Protein AF-A0A3M1Z2B9-F1 (afdb_monomer_lite)

pLDDT: mean 93.7, std 10.04, range [42.06, 98.62]

Radius of gyration: 14.63 Å; chains: 1; bounding box: 55×32×32 Å

Structure (mmCIF, N/CA/C/O backbone):
data_AF-A0A3M1Z2B9-F1
#
_entry.id   AF-A0A3M1Z2B9-F1
#
loop_
_atom_site.group_PDB
_atom_site.id
_atom_site.type_symbol
_atom_site.label_atom_id
_atom_site.label_alt_id
_atom_site.label_comp_id
_atom_site.label_asym_id
_atom_site.label_entity_id
_atom_site.label_seq_id
_atom_site.pdbx_PDB_ins_code
_atom_site.Cartn_x
_atom_site.Cartn_y
_atom_site.Cartn_z
_atom_site.occupancy
_atom_site.B_iso_or_equiv
_atom_site.auth_seq_id
_atom_site.auth_comp_id
_atom_site.auth_asym_id
_atom_site.auth_atom_id
_atom_site.pdbx_PDB_model_num
ATOM 1 N N . LYS A 1 1 ? -5.833 -10.327 -13.811 1.00 92.19 1 LYS A N 1
ATOM 2 C CA . LYS A 1 1 ? -4.423 -10.012 -13.461 1.00 92.19 1 LYS A CA 1
ATOM 3 C C . LYS A 1 1 ? -4.184 -8.539 -13.753 1.00 92.19 1 LYS A C 1
ATOM 5 O O . LYS A 1 1 ? -4.626 -8.094 -14.803 1.00 92.19 1 LYS A O 1
ATOM 10 N N . VAL A 1 2 ? -3.532 -7.799 -12.857 1.00 94.25 2 VAL A N 1
ATOM 11 C CA . VAL A 1 2 ? -3.157 -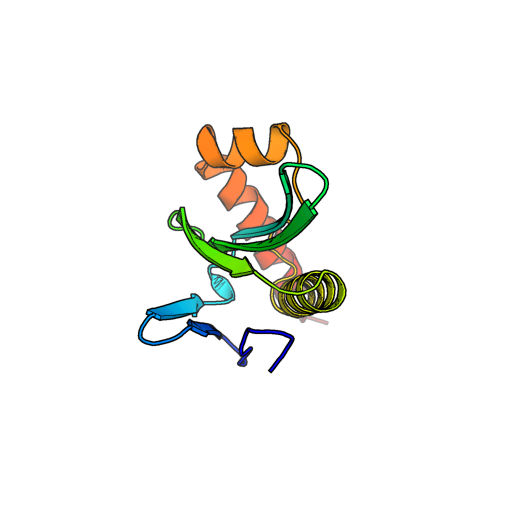6.390 -13.068 1.00 94.25 2 VAL A CA 1
ATOM 12 C C . VAL A 1 2 ? -1.681 -6.268 -12.723 1.00 94.25 2 VAL A C 1
ATOM 14 O O . VAL A 1 2 ? -1.290 -6.590 -11.606 1.00 94.25 2 VAL A O 1
ATOM 17 N N . GLY A 1 3 ? -0.839 -5.894 -13.689 1.00 93.44 3 GLY A N 1
ATOM 18 C CA . GLY A 1 3 ? 0.613 -5.955 -13.512 1.00 93.44 3 GLY A CA 1
ATOM 19 C C . GLY A 1 3 ? 1.073 -7.345 -13.049 1.00 93.44 3 GLY A C 1
ATOM 20 O O . GLY A 1 3 ? 0.840 -8.346 -13.730 1.00 93.44 3 GLY A O 1
ATOM 21 N N . ASN A 1 4 ? 1.697 -7.396 -11.871 1.00 94.81 4 ASN A N 1
ATOM 22 C CA . ASN A 1 4 ? 2.243 -8.616 -11.276 1.00 94.81 4 ASN A CA 1
ATOM 23 C C . ASN A 1 4 ? 1.341 -9.234 -10.189 1.00 94.81 4 ASN A C 1
ATOM 25 O O . ASN A 1 4 ? 1.710 -10.265 -9.634 1.00 94.81 4 ASN A O 1
ATOM 29 N N . ILE A 1 5 ? 0.163 -8.662 -9.907 1.00 96.75 5 ILE A N 1
ATOM 30 C CA . ILE A 1 5 ? -0.797 -9.206 -8.933 1.00 96.75 5 ILE A CA 1
ATOM 31 C C . ILE A 1 5 ? -2.023 -9.830 -9.608 1.00 96.75 5 ILE A C 1
ATOM 33 O O . ILE A 1 5 ? -2.430 -9.477 -10.725 1.00 96.75 5 ILE A O 1
ATOM 37 N N . TYR A 1 6 ? -2.664 -10.740 -8.884 1.00 96.88 6 TYR A N 1
ATOM 38 C CA . TYR A 1 6 ? -3.987 -11.262 -9.197 1.00 96.88 6 TYR A CA 1
ATOM 39 C C . TYR A 1 6 ? -4.987 -10.681 -8.202 1.00 96.88 6 TYR A C 1
ATOM 41 O O . TYR A 1 6 ? -4.815 -10.817 -6.995 1.00 96.88 6 TYR A O 1
ATOM 49 N N . LEU A 1 7 ? -6.027 -10.031 -8.718 1.00 95.81 7 LEU A N 1
ATOM 50 C CA . LEU A 1 7 ? -7.137 -9.514 -7.926 1.00 95.81 7 LEU A CA 1
ATOM 51 C C . LEU A 1 7 ? -8.356 -10.396 -8.164 1.00 95.81 7 LEU A C 1
ATOM 53 O O . LEU A 1 7 ? -8.848 -10.472 -9.290 1.00 95.81 7 LEU A O 1
ATOM 57 N N . GLY A 1 8 ? -8.795 -11.077 -7.111 1.00 92.62 8 GLY A N 1
ATOM 58 C CA . GLY A 1 8 ? -10.111 -11.698 -7.032 1.00 92.62 8 GLY A CA 1
ATOM 59 C C . GLY A 1 8 ? -11.130 -10.738 -6.414 1.00 92.62 8 GLY A C 1
ATOM 60 O O . GLY A 1 8 ? -10.851 -9.558 -6.209 1.00 92.62 8 GLY A O 1
ATOM 61 N N . GLN A 1 9 ? -12.312 -11.254 -6.075 1.00 89.62 9 GLN A N 1
ATOM 62 C CA . GLN A 1 9 ? -13.372 -10.442 -5.464 1.00 89.62 9 GLN A CA 1
ATOM 63 C C . GLN A 1 9 ? -13.012 -9.971 -4.047 1.00 89.62 9 GLN A C 1
ATOM 65 O O . GLN A 1 9 ? -13.225 -8.811 -3.717 1.00 89.62 9 GLN A O 1
ATOM 70 N N . ASN A 1 10 ? -12.429 -10.859 -3.234 1.00 94.00 10 ASN A N 1
ATOM 71 C CA . ASN A 1 10 ? -12.139 -10.603 -1.815 1.00 94.00 10 ASN A CA 1
ATOM 72 C C . ASN A 1 10 ? -10.643 -10.642 -1.478 1.00 94.00 10 ASN A C 1
ATOM 74 O O . ASN A 1 10 ? -10.259 -10.357 -0.344 1.00 94.00 10 ASN A O 1
ATOM 78 N N . TRP A 1 11 ? -9.801 -11.018 -2.438 1.00 95.88 11 TRP A N 1
ATOM 79 C CA . TRP A 1 11 ? -8.404 -11.363 -2.200 1.00 95.88 11 TRP A CA 1
ATOM 80 C C . TRP A 1 11 ? -7.491 -10.777 -3.270 1.00 95.88 11 TRP A C 1
ATOM 82 O O . TRP A 1 11 ? -7.830 -10.752 -4.455 1.00 95.88 11 TRP A O 1
ATOM 92 N N . MET A 1 12 ? -6.307 -10.363 -2.839 1.00 96.06 12 MET A N 1
ATOM 93 C CA . MET A 1 12 ? -5.168 -10.043 -3.685 1.00 96.06 12 MET A CA 1
ATOM 94 C C . MET A 1 12 ? -4.094 -11.108 -3.486 1.00 96.06 12 MET A C 1
ATOM 96 O O . MET A 1 12 ? -3.750 -11.428 -2.349 1.00 96.06 12 MET A O 1
ATOM 100 N N . TYR A 1 13 ? -3.524 -11.595 -4.582 1.00 94.56 13 TYR A N 1
ATOM 101 C CA . TYR A 1 13 ? -2.428 -12.557 -4.572 1.00 94.56 13 TYR A CA 1
ATOM 102 C C . TYR A 1 13 ? -1.231 -12.016 -5.346 1.00 94.56 13 TYR A C 1
ATOM 104 O O . TYR A 1 13 ? -1.380 -11.396 -6.404 1.00 94.56 13 TYR A O 1
ATOM 112 N N . TYR A 1 14 ? -0.040 -12.308 -4.846 1.00 94.94 14 TYR A N 1
ATOM 113 C CA . TYR A 1 14 ? 1.223 -12.066 -5.521 1.00 94.94 14 TYR A CA 1
ATOM 114 C C . TYR A 1 14 ? 2.059 -13.341 -5.474 1.00 94.94 14 TYR A C 1
ATOM 116 O O . TYR A 1 14 ? 2.252 -13.916 -4.405 1.00 94.94 14 TYR A O 1
ATOM 124 N N . GLN A 1 15 ? 2.551 -13.778 -6.633 1.00 91.88 15 GLN A N 1
ATOM 125 C CA . GLN A 1 15 ? 3.429 -14.936 -6.733 1.00 91.88 15 GLN A CA 1
ATOM 126 C C . GLN A 1 15 ? 4.700 -14.565 -7.489 1.00 91.88 15 GLN A C 1
ATOM 128 O O . GLN A 1 15 ? 4.638 -14.033 -8.599 1.00 91.88 15 GLN A O 1
ATOM 133 N N . PHE A 1 16 ? 5.848 -14.883 -6.896 1.00 88.50 16 PHE A N 1
ATOM 134 C CA . PHE A 1 16 ? 7.159 -14.722 -7.510 1.00 88.50 16 PHE A CA 1
ATOM 135 C C . PHE A 1 16 ? 8.046 -15.920 -7.159 1.00 88.50 16 PHE A C 1
ATOM 137 O O . PHE A 1 16 ? 8.462 -16.087 -6.012 1.00 88.50 16 PHE A O 1
ATOM 144 N N . GLY A 1 17 ? 8.315 -16.779 -8.145 1.00 89.12 17 GLY A N 1
ATOM 145 C CA . GLY A 1 17 ? 8.951 -18.074 -7.900 1.00 89.12 17 GLY A CA 1
ATOM 146 C C . GLY A 1 17 ? 8.114 -18.924 -6.936 1.00 89.12 17 GLY A C 1
ATOM 147 O O . GLY A 1 17 ? 6.906 -19.074 -7.128 1.00 89.12 17 GLY A O 1
ATOM 148 N N . ALA A 1 18 ? 8.754 -19.439 -5.883 1.00 90.25 18 ALA A N 1
ATOM 149 C CA . ALA A 1 18 ? 8.095 -20.185 -4.807 1.00 90.25 18 ALA A CA 1
ATOM 150 C C . ALA A 1 18 ? 7.396 -19.286 -3.767 1.00 90.25 18 ALA A C 1
ATOM 152 O O . ALA A 1 18 ? 6.639 -19.782 -2.935 1.00 90.25 18 ALA A O 1
ATOM 153 N N . ASN A 1 19 ? 7.626 -17.968 -3.801 1.00 86.94 19 ASN A N 1
ATOM 154 C CA . ASN A 1 19 ? 6.991 -17.052 -2.862 1.00 86.94 19 ASN A CA 1
ATOM 155 C C . ASN A 1 19 ? 5.554 -16.788 -3.296 1.00 86.94 19 ASN A C 1
ATOM 157 O O . ASN A 1 19 ? 5.318 -16.227 -4.367 1.00 86.94 19 ASN A O 1
ATOM 161 N N . PHE A 1 20 ? 4.609 -17.147 -2.434 1.00 92.00 20 PHE A N 1
ATOM 162 C CA . PHE A 1 20 ? 3.192 -16.867 -2.605 1.00 92.00 20 PHE A CA 1
ATOM 163 C C . PHE A 1 20 ? 2.701 -16.028 -1.429 1.00 92.00 20 PHE A C 1
ATOM 165 O O . PHE A 1 20 ? 2.811 -16.432 -0.272 1.00 92.00 20 PHE A O 1
ATOM 172 N N . GLN A 1 21 ? 2.176 -14.842 -1.720 1.00 93.44 21 GLN A N 1
ATOM 173 C CA . GLN A 1 21 ? 1.642 -13.926 -0.724 1.00 93.44 21 GLN A CA 1
ATOM 174 C C . GLN A 1 21 ? 0.192 -13.588 -1.048 1.00 93.44 21 GLN A C 1
ATOM 176 O O . GLN A 1 21 ? -0.175 -13.394 -2.208 1.00 93.44 21 GLN A O 1
ATOM 181 N N . VAL A 1 22 ? -0.626 -13.489 -0.006 1.00 94.19 22 VAL A N 1
ATOM 182 C CA . VAL A 1 22 ? -2.053 -13.205 -0.112 1.00 94.19 22 VAL A CA 1
ATOM 183 C C . VAL A 1 22 ? -2.452 -12.148 0.909 1.00 94.19 22 VAL A C 1
ATOM 185 O O . VAL A 1 22 ? -1.999 -12.177 2.052 1.00 94.19 22 VAL A O 1
ATOM 188 N N . ILE A 1 23 ? -3.312 -11.222 0.492 1.00 95.62 23 ILE A N 1
ATOM 189 C CA . ILE A 1 23 ? -3.970 -10.244 1.359 1.00 95.62 23 ILE A CA 1
ATOM 190 C C . ILE A 1 23 ? -5.472 -10.325 1.108 1.00 95.62 23 ILE A C 1
ATOM 192 O O . ILE A 1 23 ? -5.922 -10.311 -0.040 1.00 95.62 23 ILE A O 1
ATOM 196 N N . LYS A 1 24 ? -6.263 -10.380 2.181 1.00 96.38 24 LYS A N 1
ATOM 197 C CA . LYS A 1 24 ? -7.707 -10.163 2.091 1.00 96.38 24 LYS A CA 1
ATOM 198 C C . LYS A 1 24 ? -7.949 -8.677 1.872 1.00 96.38 24 LYS A C 1
ATOM 200 O O . LYS A 1 24 ? -7.475 -7.860 2.655 1.00 96.38 24 LYS A O 1
ATOM 205 N N . LEU A 1 25 ? -8.695 -8.308 0.835 1.00 95.81 25 LEU A N 1
ATOM 206 C CA . LEU A 1 25 ? -8.922 -6.899 0.500 1.00 95.81 25 LEU A CA 1
ATOM 207 C C . LEU A 1 25 ?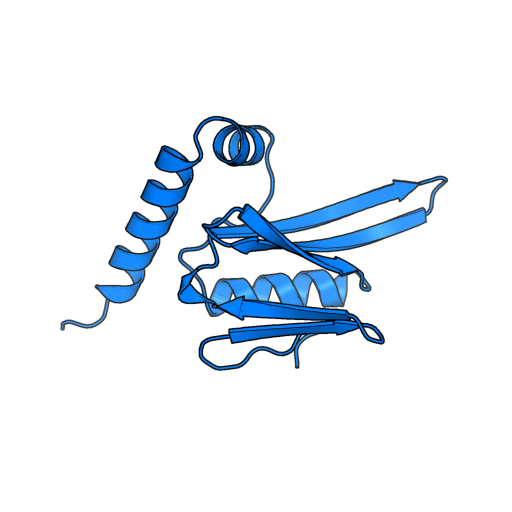 -9.595 -6.146 1.654 1.00 95.81 25 LEU A C 1
ATOM 209 O O . LEU A 1 25 ? -9.225 -5.011 1.932 1.00 95.81 25 LEU A O 1
ATOM 213 N N . SER A 1 26 ? -10.503 -6.804 2.387 1.00 95.69 26 SER A N 1
ATOM 214 C CA . SER A 1 26 ? -11.152 -6.233 3.578 1.00 95.69 26 SER A CA 1
ATOM 215 C C . SER A 1 26 ? -10.185 -5.883 4.709 1.00 95.69 26 SER A C 1
ATOM 217 O O . SER A 1 26 ? -10.549 -5.111 5.587 1.00 95.69 26 SER A O 1
ATOM 219 N N . ASP A 1 27 ? -8.988 -6.469 4.716 1.00 97.00 27 ASP A N 1
ATOM 220 C CA . ASP A 1 27 ? -7.963 -6.204 5.724 1.00 97.00 27 ASP A CA 1
ATOM 221 C C . ASP A 1 27 ? -6.923 -5.193 5.234 1.00 97.00 27 ASP A C 1
ATOM 223 O O . ASP A 1 27 ? -6.058 -4.797 6.012 1.00 97.00 27 ASP A O 1
ATOM 227 N N . LEU A 1 28 ? -6.992 -4.760 3.970 1.00 97.75 28 LEU A N 1
ATOM 228 C CA . LEU A 1 28 ? -6.071 -3.778 3.418 1.00 97.75 28 LEU A CA 1
ATOM 229 C C . LEU A 1 28 ? -6.256 -2.428 4.117 1.00 97.75 28 LEU A C 1
ATOM 231 O O . LEU A 1 28 ? -7.344 -1.855 4.107 1.00 97.75 28 LEU A O 1
ATOM 235 N N . ALA A 1 29 ? -5.171 -1.920 4.693 1.00 98.25 29 ALA A N 1
ATOM 236 C CA . ALA A 1 29 ? -5.169 -0.681 5.460 1.00 98.25 29 ALA A CA 1
ATOM 237 C C . ALA A 1 29 ? -4.412 0.442 4.748 1.00 98.25 29 ALA A C 1
ATOM 239 O O . ALA A 1 29 ? -4.819 1.601 4.810 1.00 98.25 29 ALA A O 1
ATOM 240 N N . TRP A 1 30 ? -3.315 0.112 4.065 1.00 98.56 30 TRP A N 1
ATOM 241 C CA . TRP A 1 30 ? -2.443 1.113 3.462 1.00 98.56 30 TRP A CA 1
ATOM 242 C C . TRP A 1 30 ? -1.809 0.598 2.175 1.00 98.56 30 TRP A C 1
ATOM 244 O O . TRP A 1 30 ? -1.341 -0.540 2.119 1.00 98.56 30 TRP A O 1
ATOM 254 N N . LEU A 1 31 ? -1.771 1.435 1.142 1.00 98.50 31 LEU A N 1
ATOM 255 C CA . LEU A 1 31 ? -1.062 1.142 -0.094 1.00 98.50 31 LEU A CA 1
ATOM 256 C C . LEU A 1 31 ? -0.350 2.371 -0.648 1.00 98.50 31 LEU A C 1
ATOM 258 O O . LEU A 1 31 ? -0.849 3.491 -0.561 1.00 98.50 31 LEU A O 1
ATOM 262 N N . TYR A 1 32 ? 0.819 2.176 -1.250 1.00 98.62 32 TYR A N 1
ATOM 263 C CA . TYR A 1 32 ? 1.554 3.275 -1.874 1.00 98.62 32 TYR A CA 1
ATOM 264 C C . TYR A 1 32 ? 2.618 2.802 -2.860 1.00 98.62 32 TYR A C 1
ATOM 266 O O . TYR A 1 32 ? 3.111 1.673 -2.810 1.00 98.62 32 TYR A O 1
ATOM 274 N N . LYS A 1 33 ? 3.011 3.720 -3.747 1.00 98.50 33 LYS A N 1
ATOM 275 C CA . LYS A 1 33 ? 4.192 3.574 -4.597 1.00 98.50 33 LYS A CA 1
ATOM 276 C C . LYS A 1 33 ? 5.436 3.997 -3.826 1.00 98.50 33 LYS A C 1
ATOM 278 O O . LYS A 1 33 ? 5.478 5.098 -3.284 1.00 98.50 33 LYS A O 1
ATOM 283 N N . LYS A 1 34 ? 6.483 3.178 -3.864 1.00 97.44 34 LYS A N 1
ATOM 284 C CA . LYS A 1 34 ? 7.832 3.553 -3.428 1.00 97.44 34 LYS A CA 1
ATOM 285 C C . LYS A 1 34 ? 8.769 3.570 -4.628 1.00 97.44 34 LYS A C 1
ATOM 287 O O . LYS A 1 34 ? 8.825 2.600 -5.383 1.00 97.44 34 LYS A O 1
ATOM 292 N N . VAL A 1 35 ? 9.506 4.666 -4.786 1.00 97.31 35 VAL A N 1
ATOM 293 C CA . VAL A 1 35 ? 10.576 4.796 -5.782 1.00 97.31 35 VAL A CA 1
ATOM 294 C C . VAL A 1 35 ? 11.904 4.734 -5.047 1.00 97.31 35 VAL A C 1
ATOM 296 O O . VAL A 1 35 ? 12.143 5.525 -4.137 1.00 97.31 35 VAL A O 1
ATOM 299 N N . ILE A 1 36 ? 12.759 3.794 -5.428 1.00 95.62 36 ILE A N 1
ATOM 300 C CA . ILE A 1 36 ? 14.116 3.680 -4.898 1.00 95.62 36 ILE A CA 1
ATOM 301 C C . ILE A 1 36 ? 15.059 4.117 -6.012 1.00 95.62 36 ILE A C 1
ATOM 303 O O . ILE A 1 36 ? 15.009 3.585 -7.119 1.00 95.62 36 ILE A O 1
ATOM 307 N N . LYS A 1 37 ? 15.896 5.117 -5.732 1.00 95.94 37 LYS A N 1
ATOM 308 C CA . LYS A 1 37 ? 16.919 5.598 -6.664 1.00 95.94 37 LYS A CA 1
ATOM 309 C C . LYS A 1 37 ? 18.281 5.121 -6.185 1.00 95.94 37 LYS A C 1
ATOM 311 O O . LYS A 1 37 ? 18.689 5.459 -5.078 1.00 95.94 37 LYS A O 1
ATOM 316 N N . GLN A 1 38 ? 18.987 4.364 -7.017 1.00 93.75 38 GLN A N 1
ATOM 317 C CA . GLN A 1 38 ? 20.333 3.883 -6.724 1.00 93.75 38 GLN A CA 1
ATOM 318 C C . GLN A 1 38 ? 21.212 4.039 -7.965 1.00 93.75 38 GLN A C 1
ATOM 320 O O . GLN A 1 38 ? 20.911 3.479 -9.013 1.00 93.75 38 GLN A O 1
ATOM 325 N N . ARG A 1 39 ? 22.303 4.811 -7.845 1.00 94.12 39 ARG A N 1
ATOM 326 C CA . ARG A 1 39 ? 23.303 5.020 -8.915 1.00 94.12 39 ARG A CA 1
ATOM 327 C C . ARG A 1 39 ? 22.684 5.382 -10.281 1.00 94.12 39 ARG A C 1
ATOM 329 O O . ARG A 1 39 ? 23.040 4.811 -11.302 1.00 94.12 39 ARG A O 1
ATOM 336 N N . GLY A 1 40 ? 21.719 6.305 -10.287 1.00 92.69 40 GLY A N 1
ATOM 337 C CA . GLY A 1 40 ? 21.040 6.764 -11.508 1.00 92.69 40 GLY A CA 1
ATOM 338 C C . GLY A 1 40 ? 19.917 5.851 -12.019 1.00 92.69 40 GLY A C 1
ATOM 339 O O . GLY A 1 40 ? 19.169 6.255 -12.904 1.00 92.69 40 GLY A O 1
ATOM 340 N N . VAL A 1 41 ? 19.730 4.666 -11.434 1.00 93.94 41 VAL A N 1
ATOM 341 C CA . VAL A 1 41 ? 18.646 3.741 -11.787 1.00 93.94 41 VAL A CA 1
ATOM 342 C C . VAL A 1 41 ? 17.491 3.891 -10.798 1.00 93.94 41 VAL A C 1
ATOM 344 O O . VAL A 1 41 ? 17.701 3.936 -9.585 1.00 93.94 41 VAL A O 1
ATOM 347 N N . SER A 1 42 ? 16.262 3.971 -11.316 1.00 95.94 42 SER A N 1
ATOM 348 C CA . SER A 1 42 ? 15.038 3.987 -10.505 1.00 95.94 42 SER A CA 1
ATOM 349 C C . SER A 1 42 ? 14.356 2.622 -10.530 1.00 95.94 42 SER A C 1
ATOM 351 O O . SER A 1 42 ? 14.068 2.094 -11.604 1.00 95.94 42 SER A O 1
ATOM 353 N N . THR A 1 43 ? 14.043 2.076 -9.357 1.00 97.00 43 THR A N 1
ATOM 354 C CA . THR A 1 43 ? 13.166 0.910 -9.202 1.00 97.00 43 THR A CA 1
ATOM 355 C C . THR A 1 43 ? 11.856 1.319 -8.537 1.00 97.00 43 THR A C 1
ATOM 357 O O . THR A 1 43 ? 11.811 2.196 -7.670 1.00 97.00 43 THR A O 1
ATOM 360 N N . TYR A 1 44 ? 10.763 0.697 -8.975 1.00 97.94 44 TYR A N 1
ATOM 361 C CA . TYR A 1 44 ? 9.407 1.039 -8.557 1.00 97.94 44 TYR A CA 1
ATOM 362 C C . TYR A 1 44 ? 8.770 -0.151 -7.863 1.00 97.94 44 TYR A C 1
ATOM 364 O O . TYR A 1 44 ? 8.828 -1.276 -8.362 1.00 97.94 44 TYR A O 1
ATOM 372 N N . HIS A 1 45 ? 8.133 0.123 -6.732 1.00 97.88 45 HIS A N 1
ATOM 373 C CA . HIS A 1 45 ? 7.486 -0.881 -5.906 1.00 97.88 45 HIS A CA 1
ATOM 374 C C . HIS A 1 45 ? 6.073 -0.431 -5.544 1.00 97.88 45 HIS A C 1
ATOM 376 O O . HIS A 1 45 ? 5.878 0.718 -5.146 1.00 97.88 45 HIS A O 1
ATOM 382 N N . ALA A 1 46 ? 5.110 -1.343 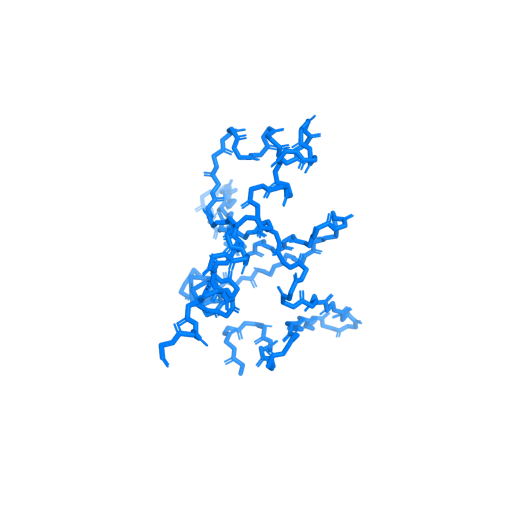-5.633 1.00 98.19 46 ALA A N 1
ATOM 383 C CA . ALA A 1 46 ? 3.824 -1.216 -4.963 1.00 98.19 46 ALA A CA 1
ATOM 384 C C . ALA A 1 46 ? 3.927 -1.877 -3.586 1.00 98.19 46 ALA A C 1
ATOM 386 O O . ALA A 1 46 ? 4.338 -3.034 -3.488 1.00 98.19 46 ALA A O 1
ATOM 387 N N . PHE A 1 47 ? 3.575 -1.143 -2.538 1.00 98.06 47 PHE A N 1
ATOM 388 C CA . PHE A 1 47 ? 3.447 -1.663 -1.183 1.00 98.06 47 PHE A CA 1
ATOM 389 C C . PHE A 1 47 ? 1.972 -1.770 -0.819 1.00 98.06 47 PHE A C 1
ATOM 391 O O . PHE A 1 47 ? 1.216 -0.830 -1.053 1.00 98.06 47 PHE A O 1
ATOM 398 N N . PHE A 1 48 ? 1.598 -2.895 -0.218 1.00 98.12 48 PHE A N 1
ATOM 399 C CA . PHE A 1 48 ? 0.263 -3.168 0.303 1.00 98.12 48 PHE A CA 1
ATOM 400 C C . PHE A 1 48 ? 0.404 -3.689 1.727 1.00 98.12 48 PHE A C 1
ATOM 402 O O . PHE A 1 48 ? 1.076 -4.697 1.933 1.00 98.12 48 PHE A O 1
ATOM 409 N N . TYR A 1 49 ? -0.210 -3.019 2.693 1.00 98.12 49 TYR A N 1
ATOM 410 C CA . TYR A 1 49 ? -0.184 -3.388 4.103 1.00 98.12 49 TYR A CA 1
ATOM 411 C C . TYR A 1 49 ? -1.578 -3.781 4.573 1.00 98.12 49 TYR A C 1
ATOM 413 O O . TYR A 1 49 ? -2.547 -3.047 4.353 1.00 98.12 49 TYR A O 1
ATOM 421 N N . ASP A 1 50 ? -1.666 -4.916 5.259 1.00 96.81 50 ASP A N 1
ATOM 422 C CA . ASP A 1 50 ? -2.878 -5.312 5.965 1.00 96.81 50 ASP A CA 1
ATOM 423 C C . ASP A 1 50 ? -2.922 -4.714 7.377 1.00 96.81 50 ASP A C 1
ATOM 425 O O . ASP A 1 50 ? -1.905 -4.298 7.936 1.00 96.81 50 ASP A O 1
ATOM 429 N N . LYS A 1 51 ? -4.104 -4.708 7.990 1.00 96.75 51 LYS A N 1
ATOM 430 C CA . LYS A 1 51 ? -4.319 -4.195 9.348 1.00 96.75 51 LYS A CA 1
ATOM 431 C C . LYS A 1 51 ? -3.458 -4.876 10.418 1.00 96.75 51 LYS A C 1
ATOM 433 O O . LYS A 1 51 ? -3.175 -4.273 11.450 1.00 96.75 51 LYS A O 1
ATOM 438 N N . HIS A 1 52 ? -2.997 -6.099 10.162 1.00 95.00 52 HIS A N 1
ATOM 439 C CA . HIS A 1 52 ? -2.144 -6.875 11.062 1.00 95.00 52 HIS A CA 1
ATOM 440 C C . HIS A 1 52 ? -0.657 -6.516 10.931 1.00 95.00 52 HIS A C 1
ATOM 442 O O . HIS A 1 52 ? 0.169 -7.013 11.693 1.00 95.00 52 HIS A O 1
ATOM 448 N N . GLY A 1 53 ? -0.297 -5.629 10.001 1.00 90.94 53 GLY A N 1
ATOM 449 C CA . GLY A 1 53 ? 1.076 -5.198 9.772 1.00 90.94 53 GLY A CA 1
ATOM 450 C C . GLY A 1 53 ? 1.856 -6.060 8.785 1.00 90.94 53 GLY A C 1
ATOM 451 O O . GLY A 1 53 ? 3.019 -5.740 8.525 1.00 90.94 53 GLY A O 1
ATOM 452 N N . LYS A 1 54 ? 1.251 -7.103 8.200 1.00 92.25 54 LYS A N 1
ATOM 453 C CA . LYS A 1 54 ? 1.879 -7.829 7.092 1.00 92.25 54 LYS A CA 1
ATOM 454 C C . LYS A 1 54 ? 1.885 -6.938 5.862 1.00 92.25 54 LYS A C 1
ATOM 456 O O . LYS A 1 54 ? 0.999 -6.104 5.675 1.00 92.25 54 LYS A O 1
ATOM 461 N N . ASN A 1 55 ? 2.890 -7.127 5.013 1.00 93.31 55 ASN A N 1
ATOM 462 C CA . ASN A 1 55 ? 2.962 -6.414 3.752 1.00 93.31 55 ASN A CA 1
ATOM 463 C C . ASN A 1 55 ? 3.330 -7.316 2.583 1.00 93.31 55 ASN A C 1
ATOM 465 O O . ASN A 1 55 ? 4.017 -8.325 2.739 1.00 93.31 55 ASN A O 1
ATOM 469 N N . VAL A 1 56 ? 2.867 -6.891 1.414 1.00 95.50 56 VAL A N 1
ATOM 470 C CA . VAL A 1 56 ? 3.265 -7.398 0.109 1.00 95.50 56 VAL A CA 1
ATOM 471 C C . VAL A 1 56 ? 3.954 -6.257 -0.625 1.00 95.50 56 VAL A C 1
ATOM 473 O O . VAL A 1 56 ? 3.392 -5.167 -0.759 1.00 95.50 56 VAL A O 1
ATOM 476 N N . SER A 1 57 ? 5.175 -6.509 -1.094 1.00 95.62 57 SER A N 1
ATOM 477 C CA . SER A 1 57 ? 5.940 -5.572 -1.914 1.00 95.62 57 SER A CA 1
ATOM 478 C C . SER A 1 57 ? 6.145 -6.160 -3.300 1.00 95.62 57 SER A C 1
ATOM 480 O O . SER A 1 57 ? 6.725 -7.236 -3.449 1.00 95.62 57 SER A O 1
ATOM 482 N N . VAL A 1 58 ? 5.673 -5.448 -4.319 1.00 96.56 58 VAL A N 1
ATOM 483 C CA . VAL A 1 58 ? 5.714 -5.904 -5.709 1.00 96.56 58 VAL A CA 1
ATOM 484 C C . VAL A 1 58 ? 6.522 -4.923 -6.536 1.00 96.56 58 VAL A C 1
ATOM 486 O O . VAL A 1 58 ? 6.098 -3.784 -6.736 1.00 96.56 58 VAL A O 1
ATOM 489 N N . SER A 1 59 ? 7.676 -5.356 -7.039 1.00 95.44 59 SER A N 1
ATOM 490 C CA . SER A 1 59 ? 8.451 -4.574 -8.000 1.00 95.44 59 SER A CA 1
ATOM 491 C C . SER A 1 59 ? 7.933 -4.794 -9.422 1.00 95.44 59 SER A C 1
ATOM 493 O O . SER A 1 59 ? 7.591 -5.910 -9.822 1.00 95.44 59 SER A O 1
ATOM 495 N N . ALA A 1 60 ? 7.847 -3.714 -10.196 1.00 96.12 60 ALA A N 1
ATOM 496 C CA . ALA A 1 60 ? 7.486 -3.765 -11.610 1.00 96.12 60 ALA A CA 1
ATOM 497 C C . ALA A 1 60 ? 7.919 -2.476 -12.327 1.00 96.12 60 ALA A C 1
ATOM 499 O O . ALA A 1 60 ? 8.430 -1.538 -11.717 1.00 96.12 60 ALA A O 1
ATOM 500 N N . ARG A 1 61 ? 7.672 -2.401 -13.641 1.00 96.38 61 ARG A N 1
ATOM 501 C CA . ARG A 1 61 ? 7.735 -1.127 -14.374 1.00 96.38 61 ARG A CA 1
ATOM 502 C C . ARG A 1 61 ? 6.733 -0.137 -13.776 1.00 96.38 61 ARG A C 1
ATOM 504 O O . ARG A 1 61 ? 5.650 -0.552 -13.365 1.00 96.38 61 ARG A O 1
ATOM 511 N N . GLN A 1 62 ? 7.053 1.157 -13.807 1.00 97.38 62 GLN A N 1
ATOM 512 C CA . GLN A 1 62 ? 6.223 2.209 -13.206 1.00 97.38 62 GLN A CA 1
ATOM 513 C C . GLN A 1 62 ? 4.742 2.115 -13.612 1.00 97.38 62 GLN A C 1
ATOM 515 O O . GLN A 1 62 ? 3.887 2.063 -12.737 1.00 97.38 62 GLN A O 1
ATOM 520 N N . LYS A 1 63 ? 4.448 1.976 -14.914 1.00 97.44 63 LYS A N 1
ATOM 521 C CA . LYS A 1 63 ? 3.073 1.816 -15.425 1.00 97.44 63 LYS A CA 1
ATOM 522 C C . LYS A 1 63 ? 2.314 0.665 -14.751 1.00 97.44 63 LYS A C 1
ATOM 524 O O . LYS A 1 63 ? 1.131 0.794 -14.463 1.00 97.44 63 LYS A O 1
ATOM 529 N N . ASN A 1 64 ? 2.989 -0.454 -14.490 1.00 97.75 64 ASN A N 1
ATOM 530 C CA . ASN A 1 64 ? 2.366 -1.601 -13.836 1.00 97.75 64 ASN A CA 1
ATOM 531 C C . ASN A 1 64 ? 2.174 -1.352 -12.339 1.00 97.75 64 ASN A C 1
ATOM 533 O O . ASN A 1 64 ? 1.157 -1.765 -11.802 1.00 97.75 64 ASN A O 1
ATOM 537 N N . VAL A 1 65 ? 3.119 -0.684 -11.668 1.00 98.31 65 VAL A N 1
ATOM 538 C CA . VAL A 1 65 ? 2.952 -0.271 -10.263 1.00 98.31 65 VAL A CA 1
ATOM 539 C C . VAL A 1 65 ? 1.739 0.641 -10.115 1.00 98.31 65 VAL A C 1
ATOM 541 O O . VAL A 1 65 ? 0.894 0.381 -9.264 1.00 98.31 65 VAL A O 1
ATOM 544 N N . ASP A 1 66 ? 1.626 1.650 -10.976 1.00 98.19 66 ASP A N 1
ATOM 545 C CA . ASP A 1 66 ? 0.518 2.604 -10.953 1.00 98.19 66 ASP A CA 1
ATOM 546 C C . ASP A 1 66 ? -0.824 1.890 -11.201 1.00 98.19 66 ASP A C 1
ATOM 548 O O . ASP A 1 66 ? -1.740 2.021 -10.392 1.00 98.19 66 ASP A O 1
ATOM 552 N N . ALA A 1 67 ? -0.898 1.016 -12.214 1.00 98.06 67 ALA A N 1
ATOM 553 C CA . ALA A 1 67 ? -2.099 0.226 -12.498 1.00 98.06 67 ALA A CA 1
ATOM 554 C C . ALA A 1 67 ? -2.496 -0.725 -11.351 1.00 98.06 67 ALA A C 1
ATOM 556 O O . ALA A 1 67 ? -3.680 -0.902 -11.072 1.00 98.06 67 ALA A O 1
ATOM 557 N N . MET A 1 68 ? -1.524 -1.352 -10.675 1.00 98.25 68 MET A N 1
ATOM 558 C CA . MET A 1 68 ? -1.799 -2.221 -9.524 1.00 98.25 68 MET A CA 1
ATOM 559 C C . MET A 1 68 ? -2.383 -1.434 -8.352 1.00 98.25 68 MET A C 1
ATOM 561 O O . MET A 1 68 ? -3.362 -1.874 -7.754 1.00 98.25 68 MET A O 1
ATOM 565 N N . LEU A 1 69 ? -1.792 -0.282 -8.025 1.00 98.31 69 LEU A N 1
ATOM 566 C CA . LEU A 1 69 ? -2.260 0.567 -6.930 1.00 98.31 69 LEU A CA 1
ATOM 567 C C . LEU A 1 69 ? -3.660 1.113 -7.213 1.00 98.31 69 LEU A C 1
ATOM 569 O O . LEU A 1 69 ? -4.509 1.068 -6.329 1.00 98.31 69 LEU A O 1
ATOM 573 N N . GLU A 1 70 ? -3.917 1.561 -8.441 1.00 98.00 70 GLU A N 1
ATOM 574 C CA . GLU A 1 70 ? -5.233 2.042 -8.862 1.00 98.00 70 GLU A CA 1
ATOM 575 C C . GLU A 1 70 ? -6.297 0.941 -8.762 1.00 98.00 70 GLU A C 1
ATOM 577 O O . GLU A 1 70 ? -7.323 1.128 -8.109 1.00 98.00 70 GLU A O 1
ATOM 582 N N . ALA A 1 71 ? -6.035 -0.239 -9.332 1.00 97.44 71 ALA A N 1
ATOM 583 C CA . ALA A 1 71 ? -6.987 -1.347 -9.303 1.00 97.44 71 ALA A CA 1
ATOM 584 C C . ALA A 1 71 ? -7.286 -1.832 -7.874 1.00 97.44 71 ALA A C 1
ATOM 586 O O . ALA A 1 71 ? -8.417 -2.207 -7.565 1.00 97.44 71 ALA A O 1
ATOM 587 N N . VAL A 1 72 ? -6.285 -1.822 -6.987 1.00 97.50 72 VAL A N 1
ATOM 588 C CA . VAL A 1 72 ? -6.477 -2.163 -5.572 1.00 97.50 72 VAL A CA 1
ATOM 589 C C . VAL A 1 72 ? -7.265 -1.071 -4.847 1.00 97.50 72 VAL A C 1
ATOM 591 O O . VAL A 1 72 ? -8.195 -1.400 -4.116 1.00 97.50 72 VAL A O 1
ATOM 594 N N . ALA A 1 73 ? -6.958 0.209 -5.076 1.00 96.62 73 ALA A N 1
ATOM 595 C CA . ALA A 1 73 ? -7.683 1.328 -4.472 1.00 96.62 73 ALA A CA 1
ATOM 596 C C . ALA A 1 73 ? -9.167 1.344 -4.872 1.00 96.62 73 ALA A C 1
ATOM 598 O O . ALA A 1 73 ? -10.023 1.597 -4.031 1.00 96.62 73 ALA A O 1
ATOM 599 N N . GLN A 1 74 ? -9.489 0.996 -6.122 1.00 95.38 74 GLN A N 1
ATOM 600 C CA . GLN A 1 74 ? -10.877 0.854 -6.582 1.00 95.38 74 GLN A CA 1
ATOM 601 C C . GLN A 1 74 ? -11.635 -0.260 -5.842 1.00 95.38 74 GLN A C 1
ATOM 603 O O . GLN A 1 74 ? -12.840 -0.157 -5.628 1.00 95.38 74 GLN A O 1
ATOM 608 N N . ARG A 1 75 ? -10.946 -1.339 -5.451 1.00 94.88 75 ARG A N 1
ATOM 609 C CA . ARG A 1 75 ? -11.544 -2.484 -4.740 1.00 94.88 75 ARG A CA 1
ATOM 610 C C . ARG A 1 75 ? -11.564 -2.319 -3.222 1.00 94.88 75 ARG A C 1
ATOM 612 O O . ARG A 1 75 ? -12.379 -2.954 -2.561 1.00 94.88 75 ARG A O 1
ATOM 619 N N . ALA A 1 76 ? -10.670 -1.500 -2.684 1.00 95.69 76 ALA A N 1
ATOM 620 C CA . ALA A 1 76 ? -10.540 -1.209 -1.265 1.00 95.69 76 ALA A CA 1
ATOM 621 C C . ALA A 1 76 ? -10.461 0.313 -1.041 1.00 95.69 76 ALA A C 1
ATOM 623 O O . ALA A 1 76 ? -9.433 0.809 -0.573 1.00 95.69 76 ALA A O 1
ATOM 624 N N . PRO A 1 77 ? -11.535 1.069 -1.349 1.00 96.44 77 PRO A N 1
ATOM 625 C CA . PRO A 1 77 ? -11.542 2.533 -1.242 1.00 96.44 77 PRO A CA 1
ATOM 626 C C . PRO A 1 77 ? -11.366 3.039 0.200 1.00 96.44 77 PRO A C 1
ATOM 628 O O . PRO A 1 77 ? -11.086 4.214 0.424 1.00 96.44 77 PRO A O 1
ATOM 631 N N . TRP A 1 78 ? -11.515 2.155 1.189 1.00 96.81 78 TRP A N 1
ATOM 632 C CA . TRP A 1 78 ? -11.250 2.449 2.595 1.00 96.81 78 TRP A CA 1
ATOM 633 C C . TRP A 1 78 ? -9.766 2.538 2.941 1.00 96.81 78 TRP A C 1
ATOM 635 O O . TRP A 1 78 ? -9.405 3.224 3.899 1.00 96.81 78 TRP A O 1
ATOM 645 N N . ALA A 1 79 ? -8.905 1.857 2.185 1.00 97.69 79 ALA A N 1
ATOM 646 C CA . ALA A 1 79 ? -7.480 1.858 2.453 1.00 97.69 79 ALA A CA 1
ATOM 647 C C . ALA A 1 79 ? -6.902 3.262 2.230 1.00 97.69 79 ALA A C 1
ATOM 649 O O . ALA A 1 79 ? -7.294 4.001 1.324 1.00 97.69 79 ALA A O 1
ATOM 650 N N . ILE A 1 80 ? -5.945 3.651 3.067 1.00 98.12 80 ILE A N 1
ATOM 651 C CA . ILE A 1 80 ? -5.213 4.898 2.863 1.00 98.12 80 ILE A CA 1
ATOM 652 C C . ILE A 1 80 ? -4.276 4.699 1.667 1.00 98.12 80 ILE A C 1
ATOM 654 O O . ILE A 1 80 ? -3.559 3.703 1.593 1.00 98.12 80 ILE A O 1
ATOM 658 N N . ALA A 1 81 ? -4.291 5.633 0.719 1.00 97.56 81 ALA A N 1
ATOM 659 C CA . ALA A 1 81 ? -3.449 5.593 -0.470 1.00 97.56 81 ALA A CA 1
ATOM 660 C C . ALA A 1 81 ? -2.372 6.682 -0.409 1.00 97.56 81 ALA A C 1
ATOM 662 O O . ALA A 1 81 ? -2.643 7.818 -0.023 1.00 97.56 81 ALA A O 1
ATOM 663 N N . GLY A 1 82 ? -1.159 6.339 -0.839 1.00 97.50 82 GLY A N 1
ATOM 664 C CA . GLY A 1 82 ? -0.032 7.267 -0.908 1.00 97.50 82 GLY A CA 1
ATOM 665 C C . GLY A 1 82 ? 0.857 7.245 0.332 1.00 97.50 82 GLY A C 1
ATOM 666 O O . GLY A 1 82 ? 0.605 6.538 1.304 1.00 97.50 82 GLY A O 1
ATOM 667 N N . TYR A 1 83 ? 1.953 7.993 0.263 1.00 97.62 83 TYR A N 1
ATOM 668 C CA . TYR A 1 83 ? 2.974 8.031 1.302 1.00 97.62 83 TYR A CA 1
ATOM 669 C C . TYR A 1 83 ? 3.271 9.476 1.681 1.00 97.62 83 TYR A C 1
ATOM 671 O O . TYR A 1 83 ? 3.608 10.286 0.819 1.00 97.62 83 TYR A O 1
ATOM 679 N N . THR A 1 84 ? 3.221 9.757 2.978 1.00 97.62 84 THR A N 1
ATOM 680 C CA . THR A 1 84 ? 3.831 10.938 3.591 1.00 97.62 84 THR A CA 1
ATOM 681 C C . THR A 1 84 ? 4.519 10.511 4.888 1.00 97.62 84 THR A C 1
ATOM 683 O O . THR A 1 84 ? 4.257 9.417 5.404 1.00 97.62 84 THR A O 1
ATOM 686 N N . ALA A 1 85 ? 5.403 11.354 5.425 1.00 97.25 85 ALA A N 1
ATOM 687 C CA . ALA A 1 85 ? 6.069 11.069 6.695 1.00 97.25 85 ALA A CA 1
ATOM 688 C C . ALA A 1 85 ? 5.056 10.937 7.848 1.00 97.25 85 ALA A C 1
ATOM 690 O O . ALA A 1 85 ? 5.244 10.130 8.754 1.00 97.25 85 ALA A O 1
ATOM 691 N N . GLU A 1 86 ? 3.952 11.676 7.786 1.00 97.69 86 GLU A N 1
ATOM 692 C CA . GLU A 1 86 ? 2.862 11.657 8.759 1.00 97.69 86 GLU A CA 1
ATOM 693 C C . GLU A 1 86 ? 2.069 10.351 8.677 1.00 97.69 86 GLU A C 1
ATOM 695 O O . GLU A 1 86 ? 1.826 9.732 9.711 1.00 97.69 86 GLU A O 1
ATOM 700 N N . ILE A 1 87 ? 1.731 9.887 7.465 1.00 98.06 87 ILE A N 1
ATOM 701 C CA . ILE A 1 87 ? 1.063 8.593 7.248 1.00 98.06 87 ILE A CA 1
ATOM 702 C C . ILE A 1 87 ? 1.946 7.456 7.771 1.00 98.06 87 ILE A C 1
ATOM 704 O O . ILE A 1 87 ? 1.472 6.582 8.499 1.00 98.06 87 ILE A O 1
ATOM 708 N N . GLU A 1 88 ? 3.242 7.478 7.450 1.00 97.81 88 GLU A N 1
ATOM 709 C CA . GLU A 1 88 ? 4.178 6.462 7.932 1.00 97.81 88 GLU A CA 1
ATOM 710 C C . GLU A 1 88 ? 4.342 6.521 9.461 1.00 97.81 88 GLU A C 1
ATOM 712 O O . GLU A 1 88 ? 4.361 5.485 10.133 1.00 97.81 88 GLU A O 1
ATOM 717 N N . LYS A 1 89 ? 4.437 7.726 10.036 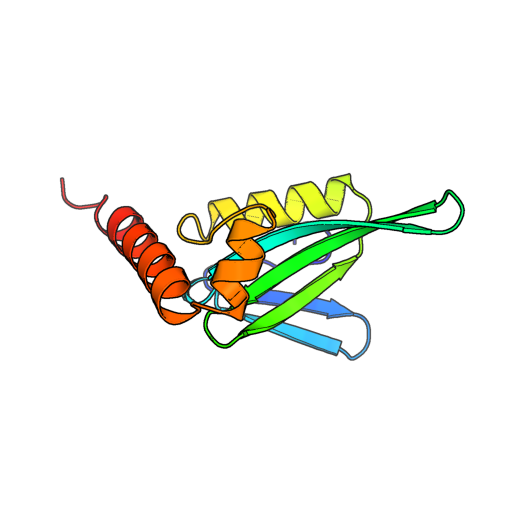1.00 98.00 89 LYS A N 1
ATOM 718 C CA . LYS A 1 89 ? 4.518 7.923 11.487 1.00 98.00 89 LYS A CA 1
ATOM 719 C C . LYS A 1 89 ? 3.268 7.392 12.178 1.00 98.00 89 LYS A C 1
ATOM 721 O O . LYS A 1 89 ? 3.414 6.654 13.148 1.00 98.00 89 LYS A O 1
ATOM 726 N N . ALA A 1 90 ? 2.075 7.706 11.674 1.00 98.00 90 ALA A N 1
ATOM 727 C CA . ALA A 1 90 ? 0.818 7.171 12.188 1.00 98.00 90 ALA A CA 1
ATOM 728 C C . ALA A 1 90 ? 0.820 5.638 12.113 1.00 98.00 90 ALA A C 1
ATOM 730 O O . ALA A 1 90 ? 0.652 4.971 13.127 1.00 98.00 90 ALA A O 1
ATOM 731 N N . TRP A 1 91 ? 1.180 5.057 10.966 1.00 97.94 91 TRP A N 1
ATOM 732 C CA . TRP A 1 91 ? 1.296 3.604 10.813 1.00 97.94 91 TRP A CA 1
ATOM 733 C C . TRP A 1 91 ? 2.233 2.935 11.836 1.00 97.94 91 TRP A C 1
ATOM 735 O O . TRP A 1 91 ? 1.970 1.814 12.286 1.00 97.94 91 TRP A O 1
ATOM 745 N N . LYS A 1 92 ? 3.347 3.591 12.186 1.00 97.06 92 LYS A N 1
ATOM 746 C CA . LYS A 1 92 ? 4.381 3.060 13.090 1.00 97.06 92 LYS A CA 1
ATOM 747 C C . LYS A 1 92 ? 4.123 3.341 14.572 1.00 97.06 92 LYS A C 1
ATOM 749 O O . LYS A 1 92 ? 4.537 2.540 15.405 1.00 97.06 92 LYS A O 1
ATOM 754 N N . LYS A 1 93 ? 3.545 4.495 14.908 1.00 97.69 93 LYS A N 1
ATOM 755 C CA . LYS A 1 93 ? 3.459 5.016 16.284 1.00 97.69 93 LYS A CA 1
ATOM 756 C C . LYS A 1 93 ? 2.034 5.101 16.816 1.00 97.69 93 LYS A C 1
ATOM 758 O O . LYS A 1 93 ? 1.860 5.026 18.023 1.00 97.69 93 LYS A O 1
ATOM 763 N N . ASP A 1 94 ? 1.048 5.206 15.934 1.00 97.12 94 ASP A N 1
ATOM 764 C CA . ASP A 1 94 ? -0.374 5.252 16.268 1.00 97.12 94 ASP A CA 1
ATOM 765 C C . ASP A 1 94 ? -1.164 4.309 15.346 1.00 97.12 94 ASP A C 1
ATOM 767 O O . ASP A 1 94 ? -1.986 4.706 14.514 1.00 97.12 94 ASP A O 1
ATOM 771 N N . ARG A 1 95 ? -0.861 3.008 15.450 1.00 96.81 95 ARG A N 1
ATOM 772 C CA . ARG A 1 95 ? -1.532 2.002 14.621 1.00 96.81 95 ARG A CA 1
ATOM 773 C C . ARG A 1 95 ? -3.034 1.966 14.896 1.00 96.81 95 ARG A C 1
ATOM 775 O O . ARG A 1 95 ? -3.802 1.758 13.964 1.00 96.81 95 ARG A O 1
ATOM 782 N N . ALA A 1 96 ? -3.444 2.153 16.149 1.00 97.19 96 ALA A N 1
ATOM 783 C CA . ALA A 1 96 ? -4.850 2.112 16.531 1.00 97.19 96 ALA A CA 1
ATOM 784 C C . ALA A 1 96 ? -5.637 3.249 15.863 1.00 97.19 96 ALA A C 1
ATOM 786 O O . ALA A 1 96 ? -6.639 2.972 15.206 1.00 97.19 96 ALA A O 1
ATOM 787 N N . GLY A 1 97 ? -5.144 4.492 15.938 1.00 97.69 97 GLY A N 1
ATOM 788 C CA . GLY A 1 97 ? -5.758 5.639 15.269 1.00 97.69 97 GLY A CA 1
ATOM 789 C C . GLY A 1 97 ? -5.768 5.494 13.747 1.00 97.69 97 GLY A C 1
ATOM 790 O O . GLY A 1 97 ? -6.788 5.745 13.105 1.00 97.69 97 GLY A O 1
ATOM 791 N N . PHE A 1 98 ? -4.680 4.982 13.162 1.00 98.25 98 PHE A N 1
ATOM 792 C CA . PHE A 1 98 ? -4.624 4.690 11.728 1.00 98.25 98 PHE A CA 1
ATOM 793 C C . PHE A 1 98 ? -5.723 3.707 11.298 1.00 98.25 98 PHE A C 1
ATOM 795 O O . PHE A 1 98 ? -6.431 3.947 10.321 1.00 98.25 98 PHE A O 1
ATOM 802 N N . LEU A 1 99 ? -5.874 2.592 12.020 1.00 98.12 99 LEU A N 1
ATOM 803 C CA . LEU A 1 99 ? -6.875 1.574 11.698 1.00 98.12 99 LEU A CA 1
ATOM 804 C C . LEU A 1 99 ? -8.303 2.053 11.966 1.00 98.12 99 LEU A C 1
ATOM 806 O O . LEU A 1 99 ? -9.196 1.694 11.203 1.00 98.12 99 LEU A O 1
ATOM 810 N N . ALA A 1 100 ? -8.517 2.892 12.981 1.00 97.69 100 ALA A N 1
ATOM 811 C CA . ALA A 1 100 ? -9.812 3.523 13.217 1.00 97.69 100 ALA A CA 1
ATOM 812 C C . ALA A 1 100 ? -10.238 4.390 12.020 1.00 97.69 100 ALA A C 1
ATOM 814 O O . ALA A 1 100 ? -11.367 4.267 11.549 1.00 97.69 100 ALA A O 1
ATOM 815 N N . ALA A 1 101 ? -9.319 5.184 11.457 1.00 97.06 101 ALA A N 1
ATOM 816 C C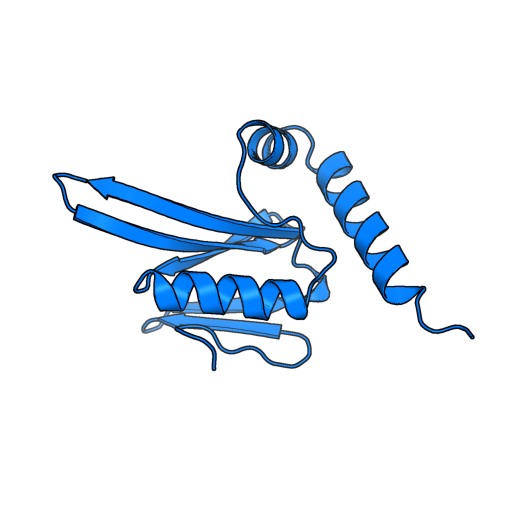A . ALA A 1 101 ? -9.587 5.981 10.258 1.00 97.06 101 ALA A CA 1
ATOM 817 C C . ALA A 1 101 ? -9.879 5.116 9.016 1.00 97.06 101 ALA A C 1
ATOM 819 O O . ALA A 1 101 ? -10.724 5.470 8.192 1.00 97.06 101 ALA A O 1
ATOM 820 N N . VAL A 1 102 ? -9.197 3.973 8.869 1.00 97.56 102 VAL A N 1
ATOM 821 C CA . VAL A 1 102 ? -9.483 3.002 7.797 1.00 97.56 102 VAL A CA 1
ATOM 822 C C . VAL A 1 102 ? -10.880 2.400 7.968 1.00 97.56 102 VAL A C 1
ATOM 824 O O . VAL A 1 102 ? -11.645 2.358 7.004 1.00 97.56 102 VAL A O 1
ATOM 827 N N . GLU A 1 103 ? -11.244 1.966 9.177 1.00 96.50 103 GLU A N 1
ATOM 828 C CA . GLU A 1 103 ? -12.559 1.365 9.422 1.00 96.50 103 GLU A CA 1
ATOM 829 C C . GLU A 1 103 ? -13.686 2.386 9.245 1.00 96.50 103 GLU A C 1
ATOM 831 O O . GLU A 1 103 ? -14.703 2.065 8.638 1.00 96.50 103 GLU A O 1
ATOM 836 N N . GLU A 1 104 ? -13.490 3.640 9.660 1.00 95.69 104 GLU A N 1
ATOM 837 C CA . GLU A 1 104 ? -14.454 4.716 9.410 1.00 95.69 104 GLU A CA 1
ATOM 838 C C . GLU A 1 104 ? -14.745 4.871 7.906 1.00 95.69 104 GLU A C 1
ATOM 840 O O . GLU A 1 104 ? -15.905 4.947 7.489 1.00 95.69 104 GLU A O 1
ATOM 845 N N . ARG A 1 105 ? -13.705 4.856 7.060 1.00 95.56 105 ARG A N 1
ATOM 846 C CA . ARG A 1 105 ? -13.874 4.889 5.597 1.00 95.56 105 ARG A CA 1
ATOM 847 C C . ARG A 1 105 ? -14.579 3.642 5.076 1.00 95.56 105 ARG A C 1
ATOM 849 O O . ARG A 1 105 ? -15.393 3.746 4.160 1.00 95.56 105 ARG A O 1
ATOM 856 N N . ARG A 1 106 ? -14.290 2.472 5.651 1.00 94.25 106 ARG A N 1
ATOM 857 C CA . ARG A 1 106 ? -14.934 1.205 5.278 1.00 94.25 106 ARG A CA 1
ATOM 858 C C . ARG A 1 106 ? -16.424 1.225 5.582 1.00 94.25 106 ARG A C 1
ATOM 860 O O . ARG A 1 106 ? -17.214 0.841 4.725 1.00 94.25 106 ARG A O 1
ATOM 867 N N . MET A 1 107 ? -16.807 1.736 6.748 1.00 92.88 107 MET A N 1
ATOM 868 C CA . MET A 1 107 ? -18.206 1.886 7.143 1.00 92.88 107 MET A CA 1
ATOM 869 C C . MET A 1 107 ? -18.937 2.889 6.246 1.00 92.88 107 MET A C 1
ATOM 871 O O . MET A 1 107 ? -20.046 2.603 5.806 1.00 92.88 107 MET A O 1
ATOM 875 N N . LYS A 1 108 ? -18.300 4.010 5.876 1.00 91.94 108 LYS A N 1
ATOM 876 C CA . LYS A 1 108 ? -18.862 4.966 4.901 1.00 91.94 108 LYS A CA 1
ATOM 877 C C . LYS A 1 108 ? -19.054 4.342 3.516 1.00 91.94 108 LYS A C 1
ATOM 879 O O . LYS A 1 108 ? -20.091 4.546 2.897 1.00 91.94 108 LYS A O 1
ATOM 884 N N . ALA A 1 109 ? -18.089 3.549 3.050 1.00 86.44 109 ALA A N 1
ATOM 885 C CA . ALA A 1 109 ? -18.187 2.848 1.771 1.00 86.44 109 ALA A CA 1
ATOM 886 C C . ALA A 1 109 ? -19.261 1.741 1.779 1.00 86.44 109 ALA A C 1
ATOM 888 O O . ALA A 1 109 ? -19.901 1.507 0.758 1.00 86.44 109 ALA A O 1
ATOM 889 N N . ALA A 1 110 ? -19.476 1.073 2.918 1.00 79.38 110 ALA A N 1
ATOM 890 C CA . ALA A 1 110 ? -20.515 0.054 3.084 1.00 79.38 110 ALA A CA 1
ATOM 891 C C . ALA A 1 110 ? -21.922 0.648 3.292 1.00 79.38 110 ALA A C 1
ATOM 893 O O . ALA A 1 110 ? -22.910 0.034 2.900 1.00 79.38 110 ALA A O 1
ATOM 894 N N . GLY A 1 111 ? -22.017 1.842 3.885 1.00 62.62 111 GLY A N 1
ATOM 895 C CA . GLY A 1 111 ? -23.272 2.544 4.173 1.00 62.62 111 GLY A CA 1
ATOM 896 C C . GLY A 1 111 ? -23.935 3.229 2.972 1.00 62.62 111 GLY A C 1
ATOM 897 O O . GLY A 1 111 ? -24.999 3.813 3.131 1.00 62.62 111 GLY A O 1
ATOM 898 N N . GLY A 1 112 ? -23.343 3.157 1.776 1.00 52.34 112 GLY A N 1
ATOM 899 C CA . GLY A 1 112 ? -23.857 3.783 0.550 1.00 52.34 112 GLY A CA 1
ATOM 900 C C . GLY A 1 112 ? -24.943 3.002 -0.203 1.00 52.34 112 GLY A C 1
ATOM 901 O O . GLY A 1 112 ? -25.179 3.310 -1.365 1.00 52.34 112 GLY A O 1
ATOM 902 N N . ASN A 1 113 ? -25.571 1.987 0.404 1.00 44.84 113 ASN A N 1
ATOM 903 C CA . ASN A 1 113 ? -26.587 1.153 -0.254 1.00 44.84 113 ASN A CA 1
ATOM 904 C C . ASN A 1 113 ? -27.834 0.920 0.620 1.00 44.84 113 ASN A C 1
ATOM 906 O O . ASN A 1 113 ? -28.263 -0.216 0.807 1.00 44.84 113 ASN A O 1
ATOM 910 N N . TRP A 1 114 ? -28.389 2.005 1.163 1.00 44.44 114 TRP A N 1
ATOM 911 C CA . TRP A 1 114 ? -29.769 2.061 1.653 1.00 44.44 114 TRP A CA 1
ATOM 912 C C . TRP A 1 114 ? -30.410 3.350 1.137 1.00 44.44 114 TRP A C 1
ATOM 914 O O . TRP A 1 114 ? -30.361 4.392 1.789 1.00 44.44 114 TRP A O 1
ATOM 924 N N . GLY A 1 115 ? -30.936 3.261 -0.081 1.00 42.06 115 GLY A N 1
ATOM 925 C CA . GLY A 1 115 ? -31.966 4.136 -0.629 1.00 42.06 115 GLY A CA 1
ATOM 926 C C . GLY A 1 115 ? -33.146 3.263 -1.012 1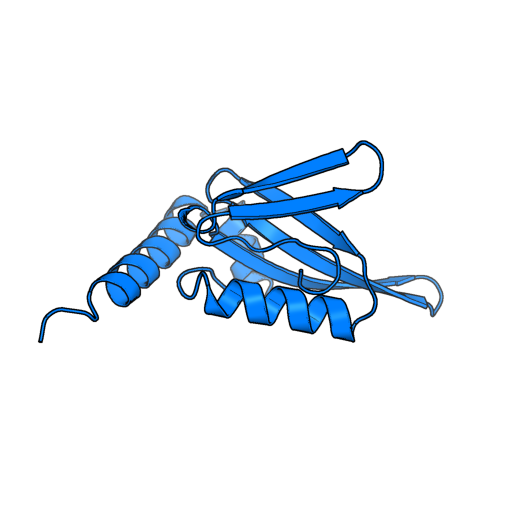.00 42.06 115 GLY A C 1
ATOM 927 O O . GLY A 1 115 ? -32.876 2.173 -1.568 1.00 42.06 115 GLY A O 1
#

Sequence (115 aa):
KVGNIYLGQNWMYYQFGANFQVIKLSDLAWLYKKVIKQRGVSTYHAFFYDKHGKNVSVSARQKNVDAMLEAVAQRAPWAIAGYTAEIEKAWKKDRAGFLAAVEERRMKAAGGNWG

Secondary structure (DSSP, 8-state):
-BTTEEE-SSEEEEEETTEEEEEEGGGEEEEEEEEEEETTEEEEEEEEEETTS-EEEEEE-HHHHHHHHHHHHHH-TTSEES--HHHHHHHHH-HHHHHHHHHHHHHHHHSS---

Foldseek 3Di:
DQQQWDDDLQKIWHDDPPDIDIDGLVQWAAWEWDWDDDPNDIWIWIWTAGLVGDIDIDTDPPVRSVRVLVVSCVSQVLHHYYDDPVLVCCVVPVSVVSVVSSVVSVVVVVPPPDD